Protein AF-A0A2N1WD02-F1 (afdb_monomer_lite)

Foldseek 3Di:
DDDDPDDDPDPCVVVPPPDPPPPPDDDPPLDAPPVLLVLLVVLLVLLVVLVLVPQPVPLSVQLVVLSVVLVVCSVVSVRVSSNVSSNSSSVSSNVSSVRSNVVVVVVVVVVVVVVVVVVVVVVVPDDD

Structure (mmCIF, N/CA/C/O backbone):
data_AF-A0A2N1WD02-F1
#
_entry.id   AF-A0A2N1WD02-F1
#
loop_
_atom_site.group_PDB
_atom_site.id
_atom_site.type_symbol
_atom_site.label_atom_id
_atom_site.label_alt_id
_atom_site.label_comp_id
_atom_site.label_asym_id
_atom_site.label_entity_id
_atom_site.label_seq_id
_atom_site.pdbx_PDB_ins_code
_atom_site.Cartn_x
_atom_site.Cartn_y
_atom_site.Cartn_z
_atom_site.occupancy
_atom_site.B_iso_or_equiv
_atom_site.auth_seq_id
_atom_site.auth_comp_id
_atom_site.auth_asym_id
_atom_site.auth_atom_id
_atom_site.pdbx_PDB_model_num
ATOM 1 N N . MET A 1 1 ? 33.214 66.324 -25.414 1.00 37.56 1 MET A N 1
ATOM 2 C CA . MET A 1 1 ? 32.344 67.399 -24.901 1.00 37.56 1 MET A CA 1
ATOM 3 C C . MET A 1 1 ? 30.909 66.995 -25.155 1.00 37.56 1 MET A C 1
ATOM 5 O O . MET A 1 1 ? 30.537 66.744 -26.290 1.00 37.56 1 MET A O 1
ATOM 9 N N . SER A 1 2 ? 30.220 66.793 -24.037 1.00 44.00 2 SER A N 1
ATOM 10 C CA . SER A 1 2 ? 28.783 66.632 -23.809 1.00 44.00 2 SER A CA 1
ATOM 11 C C . SER A 1 2 ? 27.863 67.189 -24.889 1.00 44.00 2 SER A C 1
ATOM 13 O O . SER A 1 2 ? 28.114 68.283 -25.364 1.00 44.00 2 SER A O 1
ATOM 15 N N . LEU A 1 3 ? 26.776 66.459 -25.165 1.00 39.81 3 LEU A N 1
ATOM 16 C CA . LEU A 1 3 ? 25.416 66.895 -25.537 1.00 39.81 3 LEU A CA 1
ATOM 17 C C . LEU A 1 3 ? 24.638 65.587 -25.813 1.00 39.81 3 LEU A C 1
ATOM 19 O O . LEU A 1 3 ? 25.136 64.731 -26.526 1.00 39.81 3 LEU A O 1
ATOM 23 N N . SER A 1 4 ? 23.432 65.289 -25.351 1.00 41.19 4 SER A N 1
ATOM 24 C CA . SER A 1 4 ? 22.488 65.897 -24.425 1.00 41.19 4 SER A CA 1
ATOM 25 C C . SER A 1 4 ? 21.376 64.842 -24.313 1.00 41.19 4 SER A C 1
ATOM 27 O O . SER A 1 4 ? 20.708 64.545 -25.304 1.00 41.19 4 SER A O 1
ATOM 29 N N . VAL A 1 5 ? 21.223 64.190 -23.158 1.00 51.19 5 VAL A N 1
ATOM 30 C CA . VAL A 1 5 ? 20.163 63.195 -22.923 1.00 51.19 5 VAL A CA 1
ATOM 31 C C . VAL A 1 5 ? 18.908 63.943 -22.487 1.00 51.19 5 VAL A C 1
ATOM 33 O O . VAL A 1 5 ? 18.726 64.188 -21.303 1.00 51.19 5 VAL A O 1
ATOM 36 N N . SER A 1 6 ? 18.058 64.352 -23.432 1.00 55.72 6 SER A N 1
ATOM 37 C CA . SER A 1 6 ? 16.670 64.744 -23.143 1.00 55.72 6 SER A CA 1
ATOM 38 C C . SER A 1 6 ? 15.881 64.968 -24.435 1.00 55.72 6 SER A C 1
ATOM 40 O O . SER A 1 6 ? 15.986 66.049 -25.013 1.00 55.72 6 SER A O 1
ATOM 42 N N . LYS A 1 7 ? 15.110 63.955 -24.886 1.00 56.34 7 LYS A N 1
ATOM 43 C CA . LYS A 1 7 ? 13.810 64.137 -25.589 1.00 56.34 7 LYS A CA 1
ATOM 44 C C . LYS A 1 7 ? 13.079 62.893 -26.123 1.00 56.34 7 LYS A C 1
ATOM 46 O O . LYS A 1 7 ? 12.055 63.077 -26.768 1.00 56.34 7 LYS A O 1
ATOM 51 N N . TYR A 1 8 ? 13.466 61.654 -25.823 1.00 53.53 8 TYR A N 1
ATOM 52 C CA . TYR A 1 8 ? 12.707 60.484 -26.313 1.00 53.53 8 TYR A CA 1
ATOM 53 C C . TYR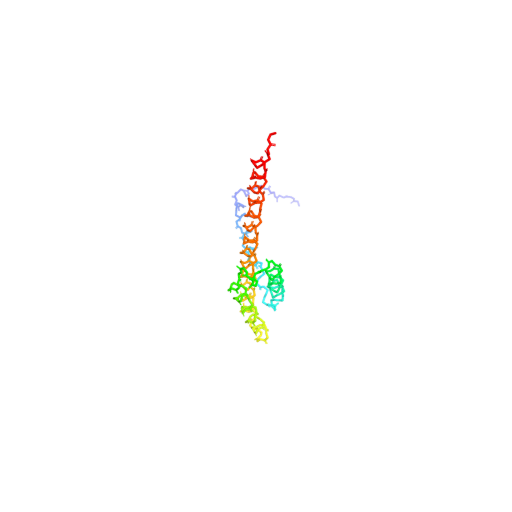 A 1 8 ? 11.771 59.894 -25.244 1.00 53.53 8 TYR A C 1
ATOM 55 O O . TYR A 1 8 ? 11.902 58.758 -24.802 1.00 53.53 8 TYR A O 1
ATOM 63 N N . ARG A 1 9 ? 10.787 60.720 -24.852 1.00 51.16 9 ARG A N 1
ATOM 64 C CA . ARG A 1 9 ? 9.430 60.271 -24.473 1.00 51.16 9 ARG A CA 1
ATOM 65 C C . ARG A 1 9 ? 8.906 59.376 -25.614 1.00 51.16 9 ARG A C 1
ATOM 67 O O . ARG A 1 9 ? 9.228 59.684 -26.758 1.00 51.16 9 ARG A O 1
ATOM 74 N N . PRO A 1 10 ? 7.983 58.424 -25.436 1.00 46.00 10 PRO A N 1
ATOM 75 C CA . PRO A 1 10 ? 7.560 57.616 -24.298 1.00 46.00 10 PRO A CA 1
ATOM 76 C C . PRO A 1 10 ? 7.396 56.154 -24.796 1.00 46.00 10 PRO A C 1
ATOM 78 O O . PRO A 1 10 ? 6.303 55.599 -24.783 1.00 46.00 10 PRO A O 1
ATOM 81 N N . LEU A 1 11 ? 8.456 55.575 -25.373 1.00 51.16 11 LEU A N 1
ATOM 82 C CA . LEU A 1 11 ? 8.388 54.350 -26.188 1.00 51.16 11 LEU A CA 1
ATOM 83 C C . LEU A 1 11 ? 9.263 53.228 -25.612 1.00 51.16 11 LEU A C 1
ATOM 85 O O . LEU A 1 11 ? 9.991 52.553 -26.323 1.00 51.16 11 LEU A O 1
ATOM 89 N N . THR A 1 12 ? 9.235 53.044 -24.298 1.00 46.00 12 THR A N 1
ATOM 90 C CA . THR A 1 12 ? 9.876 51.890 -23.642 1.00 46.00 12 THR A CA 1
ATOM 91 C C . THR A 1 12 ? 8.973 51.271 -22.577 1.00 46.00 12 THR A C 1
ATOM 93 O O . THR A 1 12 ? 9.422 50.500 -21.740 1.00 46.00 12 THR A O 1
ATOM 96 N N . VAL A 1 13 ? 7.659 51.515 -22.663 1.00 49.91 13 VAL A N 1
ATOM 97 C CA . VAL A 1 13 ? 6.641 50.645 -22.036 1.00 49.91 13 VAL A CA 1
ATOM 98 C C . VAL A 1 13 ? 6.637 49.251 -22.696 1.00 49.91 13 VAL A C 1
ATOM 100 O O . VAL A 1 13 ? 6.131 48.290 -22.135 1.00 49.91 13 VAL A O 1
ATOM 103 N N . ALA A 1 14 ? 7.309 49.091 -23.841 1.00 48.75 14 ALA A N 1
ATOM 104 C CA . ALA A 1 14 ? 7.568 47.798 -24.476 1.00 48.75 14 ALA A CA 1
ATOM 105 C C . ALA A 1 14 ? 8.610 46.921 -23.739 1.00 48.75 14 ALA A C 1
ATOM 107 O O . ALA A 1 14 ? 8.933 45.837 -24.215 1.00 48.75 14 ALA A O 1
ATOM 108 N N . ALA A 1 15 ? 9.148 47.366 -22.596 1.00 50.41 15 ALA A N 1
ATOM 109 C CA . ALA A 1 15 ? 10.162 46.637 -21.832 1.00 50.41 15 ALA A CA 1
ATOM 110 C C . ALA A 1 15 ? 9.599 45.644 -20.790 1.00 50.41 15 ALA A C 1
ATOM 112 O O . ALA A 1 15 ? 10.383 45.006 -20.094 1.00 50.41 15 ALA A O 1
ATOM 113 N N . SER A 1 16 ? 8.275 45.483 -20.657 1.00 49.88 16 SER A N 1
ATOM 114 C CA . SER A 1 16 ? 7.675 44.727 -19.538 1.00 49.88 16 SER A CA 1
ATOM 115 C C . SER A 1 16 ? 6.793 43.524 -19.907 1.00 49.88 16 SER A C 1
ATOM 117 O O . S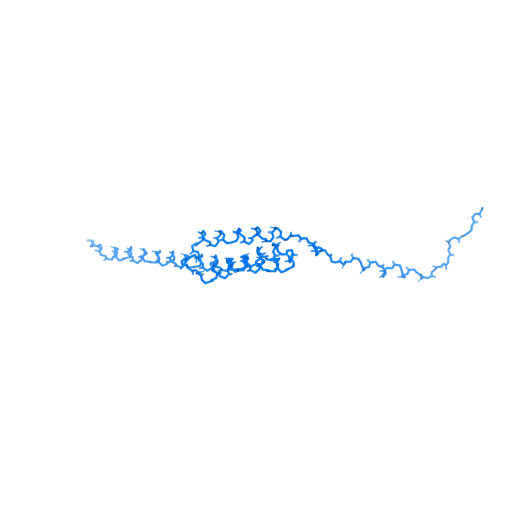ER A 1 16 ? 6.150 42.972 -19.020 1.00 49.88 16 SER A O 1
ATOM 119 N N . VAL A 1 17 ? 6.763 43.065 -21.167 1.00 54.47 17 VAL A N 1
ATOM 120 C CA . VAL A 1 17 ? 5.886 41.936 -21.581 1.00 54.47 17 VAL A CA 1
ATOM 121 C C . VAL A 1 17 ? 6.651 40.667 -21.997 1.00 54.47 17 VAL A C 1
ATOM 123 O O . VAL A 1 17 ? 6.061 39.597 -22.098 1.00 54.47 17 VAL A O 1
ATOM 126 N N . LEU A 1 18 ? 7.977 40.713 -22.156 1.00 52.22 18 LEU A N 1
ATOM 127 C CA . LEU A 1 18 ? 8.746 39.594 -22.727 1.00 52.22 18 LEU A CA 1
ATOM 128 C C . LEU A 1 18 ? 9.512 38.728 -21.703 1.00 52.22 18 LEU A C 1
ATOM 130 O O . LEU A 1 18 ? 10.563 38.185 -22.029 1.00 52.22 18 LEU A O 1
ATOM 134 N N . ALA A 1 19 ? 9.014 38.596 -20.469 1.00 55.66 19 ALA A N 1
ATOM 135 C CA . ALA A 1 19 ? 9.709 37.872 -19.391 1.00 55.66 19 ALA A CA 1
ATOM 136 C C . ALA A 1 19 ? 8.862 36.798 -18.669 1.00 55.66 19 ALA A C 1
ATOM 138 O O . ALA A 1 19 ? 9.161 36.457 -17.529 1.00 55.66 19 ALA A O 1
ATOM 139 N N . VAL A 1 20 ? 7.815 36.244 -19.302 1.00 60.56 20 VAL A N 1
ATOM 140 C CA . VAL A 1 20 ? 6.910 35.252 -18.661 1.00 60.56 20 VAL A CA 1
ATOM 141 C C . VAL A 1 20 ? 6.771 33.946 -19.466 1.00 60.56 20 VAL A C 1
ATOM 143 O O . VAL A 1 20 ? 5.697 33.364 -19.529 1.00 60.56 20 VAL A O 1
ATOM 146 N N . LEU A 1 21 ? 7.839 33.448 -20.104 1.00 56.69 21 LEU A N 1
ATOM 147 C CA . LEU A 1 21 ? 7.776 32.184 -20.873 1.00 56.69 21 LEU A CA 1
ATOM 148 C C . LEU A 1 21 ? 8.768 31.085 -20.451 1.00 56.69 21 LEU A C 1
ATOM 150 O O . LEU A 1 21 ? 8.922 30.104 -21.168 1.00 56.69 21 LEU A O 1
ATOM 154 N N . PHE A 1 22 ? 9.373 31.170 -19.263 1.00 57.91 22 PHE A N 1
ATOM 155 C CA . PHE A 1 22 ? 10.221 30.094 -18.719 1.00 57.91 22 PHE A CA 1
ATOM 156 C C . PHE A 1 22 ? 9.623 29.432 -17.468 1.00 57.91 22 PHE A C 1
ATOM 158 O O . PHE A 1 22 ? 10.267 29.327 -16.430 1.00 57.91 22 PHE A O 1
ATOM 165 N N . VAL A 1 23 ? 8.384 28.946 -17.572 1.00 61.16 23 VAL A N 1
ATOM 166 C CA . VAL A 1 23 ? 7.865 27.909 -16.661 1.00 61.16 23 VAL A CA 1
ATOM 167 C C . VAL A 1 23 ? 7.445 26.713 -17.509 1.00 61.16 23 VAL A C 1
ATOM 169 O O . VAL A 1 23 ? 6.265 26.455 -17.723 1.00 61.16 23 VAL A O 1
ATOM 172 N N . THR A 1 24 ? 8.422 25.993 -18.054 1.00 59.06 24 THR A N 1
ATOM 173 C CA . THR A 1 24 ? 8.192 24.699 -18.701 1.00 59.06 24 THR A CA 1
ATOM 174 C C . THR A 1 24 ? 8.748 23.583 -17.819 1.00 59.06 24 THR A C 1
ATOM 176 O O . THR A 1 24 ? 9.947 23.344 -17.755 1.00 59.06 24 THR A O 1
ATOM 179 N N . GLY A 1 25 ? 7.827 22.914 -17.118 1.00 53.75 25 GLY A N 1
ATOM 180 C CA . GLY A 1 25 ? 7.908 21.501 -16.738 1.00 53.75 25 GLY A CA 1
ATOM 181 C C . GLY A 1 25 ? 9.041 21.081 -15.802 1.00 53.75 25 GLY A C 1
ATOM 182 O O . GLY A 1 25 ? 10.033 20.500 -16.236 1.00 53.75 25 GLY A O 1
ATOM 183 N N . CYS A 1 26 ? 8.851 21.242 -14.492 1.00 50.47 26 CYS A N 1
ATOM 184 C CA . CYS A 1 26 ? 9.665 20.515 -13.523 1.00 50.47 26 CYS A CA 1
ATOM 185 C C . CYS A 1 26 ? 9.357 19.004 -13.588 1.00 50.47 26 CYS A C 1
ATOM 187 O O . CYS A 1 26 ? 8.281 18.568 -13.195 1.00 50.47 26 CYS A O 1
ATOM 189 N N . ALA A 1 27 ? 10.363 18.230 -14.004 1.00 55.97 27 ALA A N 1
ATOM 190 C CA . ALA A 1 27 ? 10.614 16.843 -13.603 1.00 55.97 27 ALA A CA 1
ATOM 191 C C . ALA A 1 27 ? 9.694 15.721 -14.136 1.00 55.97 27 ALA A C 1
ATOM 193 O O . ALA A 1 27 ? 9.204 14.898 -13.367 1.00 55.97 27 ALA A O 1
ATOM 194 N N . SER A 1 28 ? 9.622 15.540 -15.455 1.00 55.50 28 SER A N 1
ATOM 195 C CA . SER A 1 28 ? 9.473 14.182 -16.010 1.00 55.50 28 SER A CA 1
ATOM 196 C C . SER A 1 28 ? 10.866 13.554 -16.096 1.00 55.50 28 SER A C 1
ATOM 198 O O . SER A 1 28 ? 11.520 13.592 -17.138 1.00 55.50 28 SER A O 1
ATOM 200 N N . LYS A 1 29 ? 11.397 13.081 -14.962 1.00 60.38 29 LYS A N 1
ATOM 201 C CA . LYS A 1 29 ? 12.677 12.359 -14.937 1.00 60.38 29 LYS A CA 1
ATOM 202 C C . LYS A 1 29 ? 12.449 11.006 -15.618 1.00 60.38 29 LYS A C 1
ATOM 204 O O . LYS A 1 29 ? 11.932 10.090 -14.993 1.00 60.38 29 LYS A O 1
ATOM 209 N N . MET A 1 30 ? 12.811 10.923 -16.896 1.00 66.12 30 MET A N 1
ATOM 210 C CA . MET A 1 30 ? 12.826 9.695 -17.694 1.00 66.12 30 MET A CA 1
ATOM 211 C C . MET A 1 30 ? 13.940 8.785 -17.151 1.00 66.12 30 MET A C 1
ATOM 21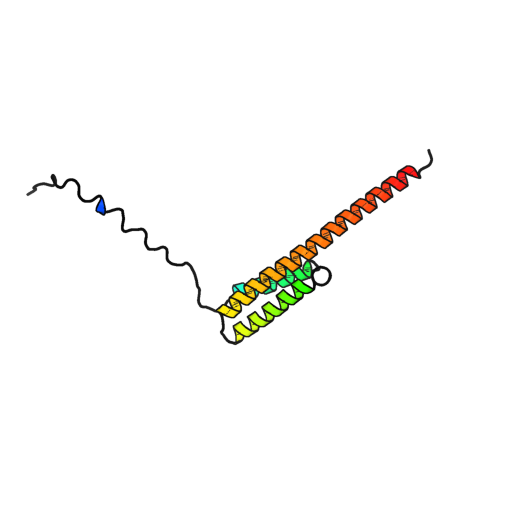3 O O . MET A 1 30 ? 15.077 8.815 -17.614 1.00 66.12 30 MET A O 1
ATOM 217 N N . GLY A 1 31 ? 13.668 8.083 -16.060 1.00 84.88 31 GLY A N 1
ATOM 218 C CA . GLY A 1 31 ? 14.625 7.221 -15.383 1.00 84.88 31 GLY A CA 1
ATOM 219 C C . GLY A 1 31 ? 13.901 6.195 -14.517 1.00 84.88 31 GLY A C 1
ATOM 220 O O . GLY A 1 31 ? 12.693 6.317 -14.313 1.00 84.88 31 GLY A O 1
ATOM 221 N N . PRO A 1 32 ? 14.612 5.180 -14.008 1.00 92.88 32 PRO A N 1
ATOM 222 C CA . PRO A 1 32 ? 13.969 4.086 -13.294 1.00 92.88 32 PRO A CA 1
ATOM 223 C C . PRO A 1 32 ? 13.200 4.580 -12.042 1.00 92.88 32 PRO A C 1
ATOM 225 O O . PRO A 1 32 ? 13.808 5.256 -11.203 1.00 92.88 32 PRO A O 1
ATOM 228 N N . PRO A 1 33 ? 11.901 4.247 -11.869 1.00 94.94 33 PRO A N 1
ATOM 229 C CA . PRO A 1 33 ? 11.031 4.779 -10.808 1.00 94.94 33 PRO A CA 1
ATOM 230 C C . PRO A 1 33 ? 11.227 4.059 -9.460 1.00 94.94 33 PRO A C 1
ATOM 232 O O . PRO A 1 33 ? 10.321 3.450 -8.886 1.00 94.94 33 PRO A O 1
ATOM 235 N N . VAL A 1 34 ? 12.461 4.076 -8.950 1.00 96.62 34 VAL A N 1
ATOM 236 C CA . VAL A 1 34 ? 12.842 3.368 -7.712 1.00 96.62 34 VAL A CA 1
ATOM 237 C C . VAL A 1 34 ? 12.130 3.950 -6.485 1.00 96.62 34 VAL A C 1
ATOM 239 O O . VAL A 1 34 ? 11.762 3.210 -5.570 1.00 96.62 34 VAL A O 1
ATOM 242 N N . ALA A 1 35 ? 11.920 5.269 -6.456 1.00 97.00 35 ALA A N 1
ATOM 243 C CA . ALA A 1 35 ? 11.255 5.939 -5.343 1.00 97.00 35 ALA A CA 1
ATOM 244 C C . ALA A 1 35 ? 9.780 5.522 -5.241 1.00 97.00 35 ALA A C 1
ATOM 246 O O . ALA A 1 35 ? 9.285 5.245 -4.148 1.00 97.00 35 ALA A O 1
ATOM 247 N N . GLU A 1 36 ? 9.097 5.420 -6.377 1.00 98.19 36 GLU A N 1
ATOM 248 C CA . GLU A 1 36 ? 7.699 5.025 -6.477 1.00 98.19 36 GLU A CA 1
ATOM 249 C C . GLU A 1 36 ? 7.511 3.552 -6.094 1.00 98.19 36 GLU A C 1
ATOM 251 O O . GLU A 1 36 ? 6.631 3.244 -5.288 1.00 98.19 36 GLU A O 1
ATOM 256 N N . LEU A 1 37 ? 8.387 2.652 -6.562 1.00 98.38 37 LEU A N 1
ATOM 257 C CA . LEU A 1 37 ? 8.385 1.241 -6.145 1.00 98.38 37 LEU A CA 1
ATOM 258 C C . LEU A 1 37 ? 8.588 1.088 -4.629 1.00 98.38 37 LEU A C 1
ATOM 260 O O . LEU A 1 37 ? 7.837 0.369 -3.967 1.00 98.38 37 LEU A O 1
ATOM 264 N N . SER A 1 38 ? 9.558 1.806 -4.058 1.00 98.31 38 SER A N 1
ATOM 265 C CA . SER A 1 38 ? 9.816 1.806 -2.611 1.00 98.31 38 SER A CA 1
ATOM 266 C C . SER A 1 38 ? 8.630 2.363 -1.808 1.00 98.31 38 SER A C 1
ATOM 268 O O . SER A 1 38 ? 8.247 1.819 -0.765 1.00 98.31 38 SER A O 1
ATOM 270 N N . SER A 1 39 ? 7.982 3.416 -2.317 1.00 98.38 39 SER A N 1
ATOM 271 C CA . SER A 1 39 ? 6.780 3.993 -1.709 1.00 98.38 39 SER A CA 1
ATOM 272 C C . SER A 1 39 ? 5.603 3.012 -1.718 1.00 98.38 39 SER A C 1
ATOM 274 O O . SER A 1 39 ? 4.901 2.874 -0.709 1.00 98.38 39 SER A O 1
ATOM 276 N N . ALA A 1 40 ? 5.407 2.287 -2.822 1.00 98.69 40 ALA A N 1
ATOM 277 C CA . ALA A 1 40 ? 4.376 1.262 -2.951 1.00 98.69 40 ALA A CA 1
ATOM 278 C C . ALA A 1 40 ? 4.607 0.086 -1.990 1.00 98.69 40 ALA A C 1
ATOM 280 O O . ALA A 1 40 ? 3.687 -0.303 -1.268 1.00 98.69 40 ALA A O 1
ATOM 281 N N . GLN A 1 41 ? 5.842 -0.422 -1.899 1.00 98.62 41 GLN A N 1
ATOM 282 C CA . GLN A 1 41 ? 6.226 -1.475 -0.947 1.00 98.62 41 GLN A CA 1
ATOM 283 C C . GLN A 1 41 ? 5.984 -1.046 0.506 1.00 98.62 41 GLN A C 1
ATOM 285 O O . GLN A 1 41 ? 5.393 -1.785 1.298 1.00 98.62 41 GLN A O 1
ATOM 290 N N . SER A 1 42 ? 6.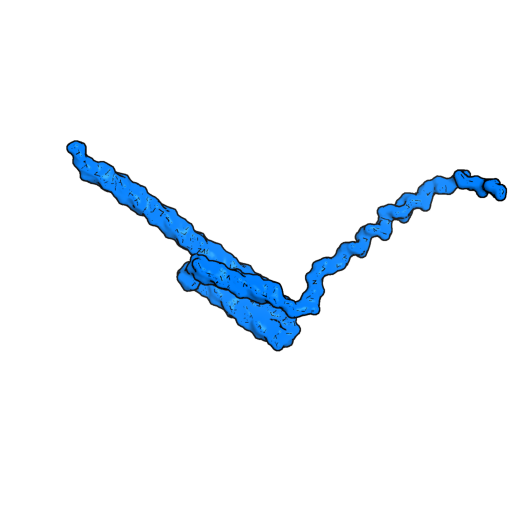376 0.182 0.845 1.00 98.75 42 SER A N 1
ATOM 291 C CA . SER A 1 42 ? 6.153 0.752 2.177 1.00 98.75 42 SER A CA 1
ATOM 292 C C . SER A 1 42 ? 4.661 0.926 2.487 1.00 98.75 42 SER A C 1
ATOM 294 O O . SER A 1 42 ? 4.227 0.683 3.612 1.00 98.75 42 SER A O 1
ATOM 296 N N . SER A 1 43 ? 3.847 1.321 1.502 1.00 98.69 43 SER A N 1
ATOM 297 C CA . SER A 1 43 ? 2.387 1.445 1.653 1.00 98.69 43 SER A CA 1
ATOM 298 C C . SER A 1 43 ? 1.722 0.078 1.860 1.00 98.69 43 SER A C 1
ATOM 300 O O . SER A 1 43 ? 0.857 -0.056 2.722 1.00 98.69 43 SER A O 1
ATOM 302 N N . LEU A 1 44 ? 2.166 -0.961 1.143 1.00 98.75 44 LEU A N 1
ATOM 303 C CA . LEU A 1 44 ? 1.716 -2.342 1.362 1.00 98.75 44 LEU A CA 1
ATOM 304 C C . LEU A 1 44 ? 2.037 -2.833 2.777 1.00 98.75 44 LEU A C 1
ATOM 306 O O . LEU A 1 44 ? 1.161 -3.374 3.448 1.00 98.75 44 LEU A O 1
ATOM 310 N N . SER A 1 45 ? 3.260 -2.604 3.258 1.00 98.69 45 SER A N 1
ATOM 311 C CA . SER A 1 45 ? 3.661 -2.977 4.622 1.00 98.69 45 SER A CA 1
ATOM 312 C C . SER A 1 45 ? 2.800 -2.294 5.695 1.00 98.69 45 SER A C 1
ATOM 314 O O . SER A 1 45 ? 2.364 -2.935 6.657 1.00 98.69 45 SER A O 1
ATOM 316 N N . GLN A 1 46 ? 2.478 -1.009 5.506 1.00 98.75 46 GLN A N 1
ATOM 317 C CA . GLN A 1 46 ? 1.578 -0.270 6.398 1.00 98.75 46 GLN A CA 1
ATOM 318 C C . GLN A 1 46 ? 0.157 -0.843 6.383 1.00 98.75 46 GLN A C 1
ATOM 320 O O . GLN A 1 46 ? -0.422 -1.064 7.447 1.00 98.75 46 GLN A O 1
ATOM 325 N N . ALA A 1 47 ? -0.379 -1.161 5.203 1.00 98.75 47 ALA A N 1
ATOM 326 C CA . ALA A 1 47 ? -1.688 -1.794 5.072 1.00 98.75 47 ALA A CA 1
ATOM 327 C C . ALA A 1 47 ? -1.746 -3.155 5.780 1.00 98.75 47 ALA A C 1
ATOM 329 O O . ALA A 1 47 ? -2.684 -3.439 6.529 1.00 98.75 47 ALA A O 1
ATOM 330 N N . GLU A 1 48 ? -0.724 -3.991 5.595 1.00 98.38 48 GLU A N 1
ATOM 331 C CA . GLU A 1 48 ? -0.620 -5.285 6.270 1.00 98.38 48 GLU A CA 1
ATOM 332 C C . GLU A 1 48 ? -0.545 -5.131 7.791 1.00 98.38 48 GLU A C 1
ATOM 334 O O . GLU A 1 48 ? -1.295 -5.798 8.505 1.00 98.38 48 GLU A O 1
ATOM 339 N N . SER A 1 49 ? 0.279 -4.199 8.276 1.00 98.31 49 SER A N 1
ATOM 340 C CA . SER A 1 49 ? 0.417 -3.881 9.704 1.00 98.31 49 SER A CA 1
ATOM 341 C C . SER A 1 49 ? -0.880 -3.336 10.313 1.00 98.31 49 SER A C 1
ATOM 343 O O . SER A 1 49 ? -1.169 -3.574 11.484 1.00 98.31 49 SER A O 1
ATOM 345 N N . ALA A 1 50 ? -1.699 -2.642 9.519 1.00 98.06 50 ALA A N 1
ATOM 346 C CA . ALA A 1 50 ? -3.025 -2.179 9.919 1.00 98.06 50 ALA A CA 1
ATOM 347 C C . ALA A 1 50 ? -4.092 -3.292 9.939 1.00 98.06 50 ALA A C 1
ATOM 349 O O . ALA A 1 50 ? -5.223 -3.040 10.354 1.00 98.06 50 ALA A O 1
ATOM 350 N N . GLY A 1 51 ? -3.759 -4.517 9.516 1.00 98.06 51 GLY A N 1
ATOM 351 C CA . GLY A 1 51 ? -4.684 -5.651 9.490 1.00 98.06 51 GLY A CA 1
ATOM 352 C C . GLY A 1 51 ? -5.506 -5.765 8.203 1.00 98.06 51 GLY A C 1
ATOM 353 O O . GLY A 1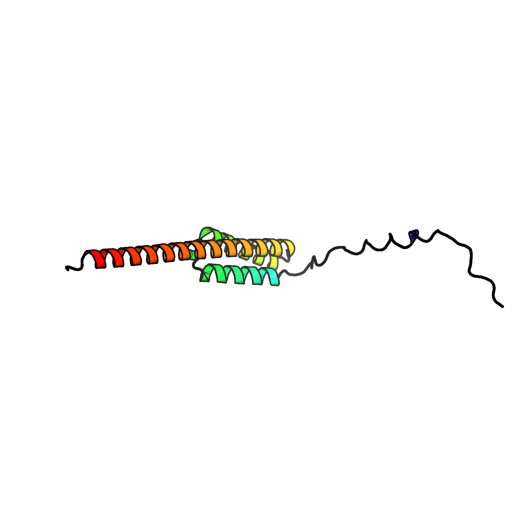 51 ? -6.541 -6.437 8.190 1.00 98.06 51 GLY A O 1
ATOM 354 N N . ALA A 1 52 ? -5.063 -5.148 7.101 1.00 98.50 52 ALA A N 1
ATOM 355 C CA . ALA A 1 52 ? -5.783 -5.188 5.826 1.00 98.50 52 ALA A CA 1
ATOM 356 C C . ALA A 1 52 ? -5.996 -6.607 5.281 1.00 98.50 52 ALA A C 1
ATOM 358 O O . ALA A 1 52 ? -6.992 -6.851 4.611 1.00 98.50 52 ALA A O 1
ATOM 359 N N . ARG A 1 53 ? -5.143 -7.579 5.637 1.00 98.12 53 ARG A N 1
ATOM 360 C CA . ARG A 1 53 ? -5.341 -8.996 5.272 1.00 98.12 53 ARG A CA 1
ATOM 361 C C . ARG A 1 53 ? -6.703 -9.539 5.713 1.00 98.12 53 ARG A C 1
ATOM 363 O O . ARG A 1 53 ? -7.281 -10.362 5.017 1.00 98.12 53 ARG A O 1
ATOM 370 N N . THR A 1 54 ? -7.206 -9.061 6.847 1.00 97.81 54 THR A N 1
ATOM 371 C CA . THR A 1 54 ? -8.484 -9.495 7.423 1.00 97.81 54 THR A CA 1
ATOM 372 C C . THR A 1 54 ? -9.619 -8.540 7.066 1.00 97.81 54 THR A C 1
ATOM 374 O O . THR A 1 54 ? -10.755 -8.968 6.891 1.00 97.81 54 THR A O 1
ATOM 377 N N . HIS A 1 55 ? -9.334 -7.238 6.987 1.00 97.75 55 HIS A N 1
ATOM 378 C CA . HIS A 1 55 ? -10.366 -6.195 6.922 1.00 97.75 55 HIS A CA 1
ATOM 379 C C . HIS A 1 55 ? -10.527 -5.531 5.550 1.00 97.75 55 HIS A C 1
ATOM 381 O O . HIS A 1 55 ? -11.539 -4.877 5.315 1.00 97.75 55 HIS A O 1
ATOM 387 N N . ALA A 1 56 ? -9.557 -5.694 4.652 1.00 98.25 56 ALA A N 1
ATOM 388 C CA . ALA A 1 56 ? -9.572 -5.165 3.288 1.00 98.25 56 ALA A CA 1
ATOM 389 C C . ALA A 1 56 ? -8.776 -6.077 2.321 1.00 98.25 56 ALA A C 1
ATOM 391 O O . ALA A 1 56 ? -7.816 -5.627 1.684 1.00 98.25 56 ALA A O 1
ATOM 392 N N . PRO A 1 57 ? -9.107 -7.386 2.241 1.00 98.06 57 PRO A N 1
ATOM 393 C CA . PRO A 1 57 ? -8.295 -8.353 1.502 1.00 98.06 57 PRO A CA 1
ATOM 394 C C . PRO A 1 57 ? -8.273 -8.087 -0.006 1.00 98.06 57 PRO A C 1
ATOM 396 O O . PRO A 1 57 ? -7.254 -8.330 -0.649 1.00 98.06 57 PRO A O 1
ATOM 399 N N . LEU A 1 58 ? -9.371 -7.575 -0.572 1.00 98.00 58 LEU A N 1
ATOM 400 C CA . LEU A 1 58 ? -9.485 -7.309 -2.005 1.00 98.00 58 LEU A CA 1
ATOM 401 C C . LEU A 1 58 ? -8.591 -6.139 -2.434 1.00 98.00 58 LEU A C 1
ATOM 403 O O . LEU A 1 58 ? -7.850 -6.244 -3.412 1.00 98.00 58 LEU A O 1
ATOM 407 N N . GLU A 1 59 ? -8.622 -5.037 -1.687 1.00 98.06 59 GLU A N 1
ATOM 408 C CA . GLU A 1 59 ? -7.788 -3.863 -1.949 1.00 98.06 59 GLU A CA 1
ATOM 409 C C . GLU A 1 59 ? -6.305 -4.200 -1.770 1.00 98.06 59 GLU A C 1
ATOM 411 O O . GLU A 1 59 ? -5.478 -3.838 -2.606 1.00 98.06 59 GLU A O 1
ATOM 416 N N . LEU A 1 60 ? -5.974 -4.966 -0.724 1.00 98.75 60 LEU A N 1
ATOM 417 C CA . LEU A 1 60 ? -4.607 -5.419 -0.481 1.00 98.75 60 LEU A CA 1
ATOM 418 C C . LEU A 1 60 ? -4.095 -6.337 -1.604 1.00 98.75 60 LEU A C 1
ATOM 420 O O . LEU A 1 60 ? -2.944 -6.207 -2.027 1.00 98.75 60 LEU A O 1
ATOM 424 N N . LEU A 1 61 ? -4.936 -7.252 -2.099 1.00 98.69 61 LEU A N 1
ATOM 425 C CA . LEU A 1 61 ? -4.598 -8.117 -3.229 1.00 98.69 61 LEU A CA 1
ATOM 426 C C . LEU A 1 61 ? -4.345 -7.293 -4.495 1.00 98.69 61 LEU A C 1
ATOM 428 O O . LEU A 1 61 ? -3.325 -7.484 -5.151 1.00 98.69 61 LEU A O 1
ATOM 432 N N . THR A 1 62 ? -5.228 -6.336 -4.783 1.00 98.75 62 THR A N 1
ATOM 433 C CA . THR A 1 62 ? -5.111 -5.444 -5.947 1.00 98.75 62 THR A CA 1
ATOM 434 C C . THR A 1 62 ? -3.807 -4.642 -5.904 1.00 98.75 62 THR A C 1
ATOM 436 O O . THR A 1 62 ? -3.084 -4.574 -6.899 1.00 98.75 62 THR A O 1
ATOM 439 N N . ALA A 1 63 ? -3.458 -4.091 -4.738 1.00 98.75 63 ALA A N 1
ATOM 440 C CA . ALA A 1 63 ? -2.204 -3.372 -4.535 1.00 98.75 63 ALA A CA 1
ATOM 441 C C . ALA A 1 63 ? -0.974 -4.262 -4.782 1.00 98.75 63 ALA A C 1
ATOM 443 O O . ALA A 1 63 ? -0.025 -3.857 -5.455 1.00 98.75 63 ALA A O 1
ATOM 444 N N . ARG A 1 64 ? -0.996 -5.498 -4.269 1.00 98.75 64 ARG A N 1
ATOM 445 C CA . ARG A 1 64 ? 0.090 -6.474 -4.437 1.00 98.75 64 ARG A CA 1
ATOM 446 C C . ARG A 1 64 ? 0.263 -6.890 -5.896 1.00 98.75 64 ARG A C 1
ATOM 448 O O . ARG A 1 64 ? 1.391 -6.996 -6.372 1.00 98.75 64 ARG A O 1
ATOM 455 N N . GLU A 1 65 ? -0.839 -7.107 -6.604 1.00 98.81 65 GLU A N 1
ATOM 456 C CA . GLU A 1 65 ? -0.816 -7.473 -8.016 1.00 98.81 65 GLU A CA 1
ATOM 457 C C . GLU A 1 65 ? -0.237 -6.343 -8.875 1.00 98.81 65 GLU A C 1
ATOM 459 O O . GLU A 1 65 ? 0.671 -6.578 -9.672 1.00 98.81 65 GLU A O 1
ATOM 464 N N . LYS A 1 66 ? -0.673 -5.098 -8.652 1.00 98.81 66 LYS A N 1
ATOM 465 C CA . LYS A 1 66 ? -0.118 -3.926 -9.345 1.00 98.81 66 LYS A CA 1
ATOM 466 C C . LYS A 1 66 ? 1.356 -3.702 -9.035 1.00 98.81 66 LYS A C 1
ATOM 468 O O . LYS A 1 66 ? 2.108 -3.402 -9.956 1.00 98.81 66 LYS A O 1
ATOM 473 N N . LEU A 1 67 ? 1.798 -3.903 -7.790 1.00 98.81 67 LEU A N 1
ATOM 474 C CA . LEU A 1 67 ? 3.224 -3.829 -7.465 1.00 98.81 67 LEU A CA 1
ATOM 475 C C . LEU A 1 67 ? 4.021 -4.903 -8.220 1.00 98.81 67 LEU A C 1
ATOM 477 O O . LEU A 1 67 ? 5.064 -4.599 -8.788 1.00 98.81 67 LEU A O 1
ATOM 481 N N . SER A 1 68 ? 3.513 -6.135 -8.293 1.00 98.81 68 SER A N 1
ATOM 482 C CA . SER A 1 68 ? 4.165 -7.202 -9.060 1.00 98.81 68 SER A CA 1
ATOM 483 C C . SER A 1 68 ? 4.269 -6.859 -10.551 1.00 98.81 68 SER A C 1
ATOM 485 O O . SER A 1 68 ? 5.317 -7.066 -11.170 1.00 98.81 68 SER A O 1
ATOM 487 N N . GLN A 1 69 ? 3.215 -6.271 -11.125 1.00 98.81 69 GLN A N 1
ATOM 488 C CA . GLN A 1 69 ? 3.241 -5.769 -12.500 1.00 98.81 69 GLN A CA 1
ATOM 489 C C . GLN A 1 69 ? 4.226 -4.598 -12.662 1.00 98.81 69 GLN A C 1
ATOM 491 O O . GLN A 1 69 ? 4.924 -4.533 -13.673 1.00 98.81 69 GLN A O 1
ATOM 496 N N . ALA A 1 70 ? 4.331 -3.702 -11.674 1.00 98.69 70 ALA A N 1
ATOM 497 C CA . ALA A 1 70 ? 5.289 -2.598 -11.678 1.00 98.69 70 ALA A CA 1
ATOM 498 C C . ALA A 1 70 ? 6.736 -3.109 -11.670 1.00 98.69 70 ALA A C 1
ATOM 500 O O . ALA A 1 70 ? 7.567 -2.644 -12.444 1.00 98.69 70 ALA A O 1
ATOM 501 N N . GLU A 1 71 ? 7.033 -4.117 -10.848 1.00 98.44 71 GLU A N 1
ATOM 502 C CA . GLU A 1 71 ? 8.342 -4.772 -10.805 1.00 98.44 71 GLU A CA 1
ATOM 503 C C . GLU A 1 71 ? 8.660 -5.502 -12.117 1.00 98.44 71 GLU A C 1
ATOM 505 O O . GLU A 1 71 ? 9.813 -5.530 -12.546 1.00 98.44 71 GLU A O 1
ATOM 510 N N . ALA A 1 72 ? 7.656 -6.088 -12.775 1.00 98.69 72 ALA A N 1
ATOM 511 C CA . ALA A 1 72 ? 7.824 -6.682 -14.099 1.00 98.69 72 ALA A CA 1
ATOM 512 C C . ALA A 1 72 ? 8.150 -5.626 -15.165 1.00 98.69 72 ALA A C 1
ATOM 514 O O . ALA A 1 72 ? 9.109 -5.814 -15.910 1.00 98.69 72 ALA A O 1
ATOM 515 N N . ALA A 1 73 ? 7.422 -4.506 -15.181 1.00 98.31 73 ALA A N 1
ATOM 516 C CA . ALA A 1 73 ? 7.685 -3.381 -16.078 1.00 98.31 73 ALA A CA 1
ATOM 517 C C . ALA A 1 73 ? 9.070 -2.754 -15.827 1.00 98.31 73 ALA A C 1
ATOM 519 O O . ALA A 1 73 ? 9.793 -2.433 -16.764 1.00 98.31 73 ALA A O 1
ATOM 520 N N . MET A 1 74 ? 9.493 -2.670 -14.561 1.00 97.69 74 MET A N 1
ATOM 521 C CA . MET A 1 74 ? 10.833 -2.219 -14.179 1.00 97.69 74 MET A CA 1
ATOM 522 C C . MET A 1 74 ? 11.930 -3.119 -14.768 1.00 97.69 74 MET A C 1
ATOM 524 O O . MET A 1 74 ? 12.934 -2.616 -15.264 1.00 97.69 74 MET A O 1
ATOM 528 N N . ARG A 1 75 ? 11.739 -4.448 -14.744 1.00 97.81 75 ARG A N 1
ATOM 529 C CA . ARG A 1 75 ? 12.682 -5.414 -15.342 1.00 97.81 75 ARG A CA 1
ATOM 530 C C . ARG A 1 75 ? 12.709 -5.363 -16.868 1.00 97.81 75 ARG A C 1
ATOM 532 O O . ARG A 1 75 ? 13.729 -5.717 -17.447 1.00 97.81 75 ARG A O 1
ATOM 539 N N . SER A 1 76 ? 11.612 -4.961 -17.507 1.00 97.69 76 SER A N 1
ATOM 540 C CA . SER A 1 76 ? 11.543 -4.763 -18.958 1.00 97.69 76 SER A CA 1
ATOM 541 C C . SER A 1 76 ? 11.928 -3.347 -19.396 1.00 97.69 76 SER A C 1
ATOM 543 O O . SER A 1 76 ? 11.695 -3.006 -20.551 1.00 97.69 76 SER A O 1
ATOM 545 N N . GLU A 1 77 ? 12.454 -2.523 -18.483 1.00 96.50 77 GLU A N 1
ATOM 546 C CA . GLU A 1 77 ? 12.819 -1.117 -18.715 1.00 96.50 77 GLU A CA 1
ATOM 547 C C . GLU A 1 77 ? 11.649 -0.225 -19.185 1.00 96.50 77 GLU A C 1
ATOM 549 O O . GLU A 1 77 ? 11.846 0.887 -19.673 1.00 96.50 77 GLU A O 1
ATOM 554 N N . ASP A 1 78 ? 10.406 -0.669 -18.969 1.00 97.19 78 ASP A N 1
ATOM 555 C CA . ASP A 1 78 ? 9.198 0.121 -19.211 1.00 97.19 78 ASP A CA 1
ATOM 556 C C . ASP A 1 78 ? 8.922 1.006 -17.985 1.00 97.19 78 ASP A C 1
ATOM 558 O O . ASP A 1 78 ? 8.049 0.740 -17.152 1.00 97.19 78 ASP A O 1
ATOM 562 N N . PHE A 1 79 ? 9.753 2.039 -17.828 1.00 96.88 79 PHE A N 1
ATOM 563 C CA . PHE A 1 79 ? 9.779 2.886 -16.635 1.00 96.88 79 PHE A CA 1
ATOM 564 C C . PHE A 1 79 ? 8.504 3.706 -16.440 1.00 96.88 79 PHE A C 1
ATOM 566 O O . PHE A 1 79 ? 8.060 3.867 -15.304 1.00 96.88 79 PHE A O 1
ATOM 573 N N . GLU A 1 80 ? 7.874 4.171 -17.517 1.00 96.06 80 GLU A N 1
ATOM 574 C CA . GLU A 1 80 ? 6.609 4.908 -17.426 1.00 96.06 80 GLU A CA 1
ATOM 575 C C . GLU A 1 80 ? 5.485 4.000 -16.922 1.00 96.06 80 GLU A C 1
ATOM 577 O O . GLU A 1 80 ? 4.758 4.354 -15.988 1.00 96.06 80 GLU A O 1
ATOM 582 N N . ARG A 1 81 ? 5.381 2.778 -17.459 1.00 97.50 81 ARG A N 1
ATOM 583 C CA . ARG A 1 81 ? 4.398 1.808 -16.974 1.00 97.50 81 ARG A CA 1
ATOM 584 C C . ARG A 1 81 ? 4.691 1.376 -15.541 1.00 97.50 81 ARG A C 1
ATOM 586 O O . ARG A 1 81 ? 3.762 1.287 -14.738 1.00 97.50 81 ARG A O 1
ATOM 593 N N . ALA A 1 82 ? 5.959 1.135 -15.205 1.00 98.31 82 ALA A N 1
ATOM 594 C CA . ALA A 1 82 ? 6.375 0.788 -13.849 1.00 98.31 82 ALA A CA 1
ATOM 595 C C . ALA A 1 82 ? 5.988 1.880 -12.845 1.00 98.31 82 ALA A C 1
ATOM 597 O O . ALA A 1 82 ? 5.444 1.570 -11.785 1.00 98.31 82 ALA A O 1
ATOM 598 N N . LYS A 1 83 ? 6.197 3.152 -13.201 1.00 97.94 83 LYS A N 1
ATOM 599 C CA . LYS A 1 83 ? 5.837 4.302 -12.371 1.00 97.94 83 LYS A CA 1
ATOM 600 C C . LYS A 1 83 ? 4.336 4.349 -12.098 1.00 97.94 83 LYS A C 1
ATOM 602 O O . LYS A 1 83 ? 3.928 4.362 -10.940 1.00 97.94 83 LYS A O 1
ATOM 607 N N . VAL A 1 84 ? 3.519 4.306 -13.152 1.00 98.31 84 VAL A N 1
ATOM 608 C CA . VAL A 1 84 ? 2.054 4.371 -13.026 1.00 98.31 84 VAL A CA 1
ATOM 609 C C . VAL A 1 84 ? 1.518 3.203 -12.196 1.00 98.31 84 VAL A C 1
ATOM 611 O O . VAL A 1 84 ? 0.679 3.399 -11.317 1.00 98.31 84 VAL A O 1
ATOM 614 N N . LEU A 1 85 ? 2.011 1.985 -12.432 1.00 98.81 85 LEU A N 1
ATOM 615 C CA . LEU A 1 85 ? 1.595 0.808 -11.667 1.00 98.81 85 LEU A CA 1
ATOM 616 C C . LEU A 1 85 ? 2.008 0.899 -10.192 1.00 98.81 85 LEU A C 1
ATOM 618 O O . LEU A 1 85 ? 1.218 0.533 -9.322 1.00 98.81 85 LEU A O 1
ATOM 622 N N . ALA A 1 86 ? 3.206 1.411 -9.895 1.00 98.75 86 ALA A N 1
ATOM 623 C CA . ALA A 1 86 ? 3.670 1.613 -8.525 1.00 98.75 86 ALA A CA 1
ATOM 624 C C . ALA A 1 86 ? 2.828 2.668 -7.786 1.00 98.75 86 ALA A C 1
ATOM 626 O O . ALA A 1 86 ? 2.409 2.439 -6.651 1.00 98.75 86 ALA A O 1
ATOM 627 N N . GLU A 1 87 ? 2.510 3.791 -8.432 1.00 98.62 87 GLU A N 1
ATOM 628 C CA . GLU A 1 87 ? 1.624 4.817 -7.870 1.00 98.62 87 GLU A CA 1
ATOM 629 C C . GLU A 1 87 ? 0.224 4.256 -7.580 1.00 98.62 87 GLU A C 1
ATOM 631 O O . GLU A 1 87 ? -0.308 4.452 -6.485 1.00 98.62 87 GLU A O 1
ATOM 636 N N . GLN A 1 88 ? -0.351 3.493 -8.516 1.00 98.75 88 GLN A N 1
ATOM 637 C CA . GLN A 1 88 ? -1.642 2.829 -8.311 1.00 98.75 88 GLN A CA 1
ATOM 638 C C . GLN A 1 88 ? -1.587 1.822 -7.157 1.00 98.75 88 GLN A C 1
ATOM 640 O O . GLN A 1 88 ? -2.464 1.839 -6.295 1.00 98.75 88 GLN A O 1
ATOM 645 N N . ALA A 1 89 ? -0.541 0.992 -7.095 1.00 98.88 89 ALA A N 1
ATOM 646 C CA . ALA A 1 89 ? -0.334 0.049 -6.000 1.00 98.88 89 ALA A CA 1
ATOM 647 C C . ALA A 1 89 ? -0.253 0.760 -4.639 1.00 98.88 89 ALA A C 1
ATOM 649 O O . ALA A 1 89 ? -0.850 0.302 -3.665 1.00 98.88 89 ALA A O 1
ATOM 650 N N . ALA A 1 90 ? 0.442 1.899 -4.567 1.00 98.81 90 ALA A N 1
ATOM 651 C CA . ALA A 1 90 ? 0.537 2.696 -3.348 1.00 98.81 90 ALA A CA 1
ATOM 652 C C . ALA A 1 90 ? -0.830 3.252 -2.913 1.00 98.81 90 ALA A C 1
ATOM 654 O O . ALA A 1 90 ? -1.158 3.221 -1.726 1.00 98.81 90 ALA A O 1
ATOM 655 N N . VAL A 1 91 ? -1.641 3.740 -3.857 1.00 98.81 91 VAL A N 1
ATOM 656 C CA . VAL A 1 91 ? -2.992 4.252 -3.574 1.00 98.81 91 VAL A CA 1
ATOM 657 C C . VAL A 1 91 ? -3.922 3.134 -3.101 1.00 98.81 91 VAL A C 1
ATOM 659 O O . VAL A 1 91 ? -4.596 3.302 -2.085 1.00 98.81 91 VAL A O 1
ATOM 662 N N . ASP A 1 92 ? -3.918 1.979 -3.768 1.00 98.75 92 ASP A N 1
ATOM 663 C CA . ASP A 1 92 ? -4.734 0.827 -3.368 1.00 98.75 92 ASP A CA 1
ATOM 664 C C . ASP A 1 92 ? -4.320 0.289 -1.991 1.00 98.75 92 ASP A C 1
ATOM 666 O O . ASP A 1 92 ? -5.171 -0.047 -1.166 1.00 98.75 92 ASP A O 1
ATOM 670 N N . ALA A 1 93 ? -3.017 0.270 -1.692 1.00 98.88 93 ALA A N 1
ATOM 671 C CA . ALA A 1 93 ? -2.522 -0.119 -0.377 1.00 98.88 93 ALA A CA 1
ATOM 672 C C . ALA A 1 93 ? -2.997 0.852 0.715 1.00 98.88 93 ALA A C 1
ATOM 674 O O . ALA A 1 93 ? -3.472 0.415 1.761 1.00 98.88 93 ALA A O 1
ATOM 675 N N . ARG A 1 94 ? -2.952 2.167 0.467 1.00 98.81 94 ARG A N 1
ATOM 676 C CA . ARG A 1 94 ? -3.485 3.175 1.403 1.00 98.81 94 ARG A CA 1
ATOM 677 C C . ARG A 1 94 ? -4.995 3.049 1.588 1.00 98.81 94 ARG A C 1
ATOM 679 O O . ARG A 1 94 ? -5.490 3.249 2.695 1.00 98.81 94 ARG A O 1
ATOM 686 N N . LEU A 1 95 ? -5.732 2.687 0.537 1.00 98.75 95 LEU A N 1
ATOM 687 C CA . LEU A 1 95 ? -7.158 2.382 0.644 1.00 98.75 95 LEU A CA 1
ATOM 688 C C . LEU A 1 95 ? -7.392 1.162 1.548 1.00 98.75 95 LEU A C 1
ATOM 690 O O . LEU A 1 95 ? -8.252 1.210 2.431 1.00 98.75 95 LEU A O 1
ATOM 694 N N . ALA A 1 96 ? -6.612 0.096 1.362 1.00 98.81 96 ALA A N 1
ATOM 695 C CA . ALA A 1 96 ? -6.679 -1.103 2.192 1.00 98.81 96 ALA A CA 1
ATOM 696 C C . ALA A 1 96 ? -6.356 -0.793 3.665 1.00 98.81 96 ALA A C 1
ATOM 698 O O . ALA A 1 96 ? -7.073 -1.219 4.572 1.00 98.81 96 ALA A O 1
ATOM 699 N N . GLU A 1 97 ? -5.317 0.008 3.904 1.00 98.81 97 GLU A N 1
ATOM 700 C CA . GLU A 1 97 ? -4.935 0.489 5.229 1.00 98.81 97 GLU A CA 1
ATOM 701 C C . GLU A 1 97 ? -6.060 1.290 5.894 1.00 98.81 97 GLU A C 1
ATOM 703 O O . GLU A 1 97 ? -6.437 1.004 7.033 1.00 98.81 97 GLU A O 1
ATOM 708 N N . ALA A 1 98 ? -6.615 2.279 5.189 1.00 98.69 98 ALA A N 1
ATOM 709 C CA . ALA A 1 98 ? -7.678 3.131 5.706 1.00 98.69 98 ALA A CA 1
ATOM 710 C C . ALA A 1 98 ? -8.904 2.301 6.101 1.00 98.69 98 ALA A C 1
ATOM 712 O O . ALA A 1 98 ? -9.409 2.446 7.212 1.00 98.69 98 ALA A O 1
ATOM 713 N N . ARG A 1 99 ? -9.327 1.366 5.241 1.00 98.50 99 ARG A N 1
ATOM 714 C CA . ARG A 1 99 ? -10.434 0.447 5.538 1.00 98.50 99 ARG A CA 1
ATOM 715 C C . ARG A 1 99 ? -10.159 -0.408 6.769 1.00 98.50 99 ARG A C 1
ATOM 717 O O . ARG A 1 99 ? -11.023 -0.520 7.638 1.00 98.50 99 ARG A O 1
ATOM 724 N N . ALA A 1 100 ? -8.957 -0.968 6.880 1.00 98.50 100 ALA A N 1
ATOM 725 C CA . ALA A 1 100 ? -8.581 -1.779 8.031 1.00 98.50 100 ALA A CA 1
ATOM 726 C C . ALA A 1 100 ? -8.613 -0.976 9.340 1.00 98.50 100 ALA A C 1
ATOM 728 O O . ALA A 1 100 ? -9.190 -1.424 10.335 1.00 98.50 100 ALA A O 1
ATOM 729 N N . ARG A 1 101 ? -8.076 0.250 9.316 1.00 98.19 101 ARG A N 1
ATOM 730 C CA . ARG A 1 101 ? -8.140 1.184 10.446 1.00 98.19 101 ARG A CA 1
ATOM 731 C C . ARG A 1 101 ? -9.586 1.529 10.806 1.00 98.19 101 ARG A C 1
ATOM 733 O O . ARG A 1 101 ? -9.925 1.480 11.983 1.00 98.19 101 ARG A O 1
ATOM 740 N N . THR A 1 102 ? -10.451 1.799 9.825 1.00 98.38 102 THR A N 1
ATOM 741 C CA . THR A 1 102 ? -11.876 2.086 10.061 1.00 98.38 102 THR A CA 1
ATOM 742 C C . THR A 1 102 ? -12.581 0.933 10.769 1.00 98.38 102 THR A C 1
ATOM 744 O O . THR A 1 102 ? -13.249 1.167 11.775 1.00 98.38 102 THR A O 1
ATOM 747 N N . VAL A 1 103 ? -12.405 -0.308 10.302 1.00 97.06 103 VAL A N 1
ATOM 748 C CA . VAL A 1 103 ? -13.015 -1.487 10.941 1.00 97.06 103 VAL A CA 1
ATOM 749 C C . VAL A 1 103 ? -12.526 -1.641 12.381 1.00 97.06 103 VAL A C 1
ATOM 751 O O . VAL A 1 103 ? -13.325 -1.879 13.286 1.00 97.06 103 VAL A O 1
ATOM 754 N N . ARG A 1 104 ? -11.224 -1.456 12.626 1.00 95.75 104 ARG A N 1
ATOM 755 C CA . ARG A 1 104 ? -10.662 -1.515 13.982 1.00 95.75 104 ARG A CA 1
ATOM 756 C C . ARG A 1 104 ? -11.235 -0.424 14.889 1.00 95.75 104 ARG A C 1
ATOM 758 O O . ARG A 1 104 ? -11.582 -0.711 16.029 1.00 95.75 104 ARG A O 1
ATOM 765 N N . SER A 1 105 ? -11.354 0.805 14.393 1.00 97.50 105 SER A N 1
ATOM 766 C CA . SER A 1 105 ? -11.946 1.910 15.150 1.00 97.50 105 SER A CA 1
ATOM 767 C C . SER A 1 105 ? -13.416 1.658 15.481 1.00 97.50 105 SER A C 1
ATOM 769 O O . SER A 1 105 ? -13.826 1.919 16.605 1.00 97.50 105 SER A O 1
ATOM 771 N N . GLN A 1 106 ? -14.197 1.109 14.547 1.00 97.75 106 GLN A N 1
ATOM 772 C CA . GLN A 1 106 ? -15.593 0.740 14.802 1.00 97.75 106 GLN A CA 1
ATOM 773 C C . GLN A 1 106 ? -15.706 -0.329 15.892 1.00 97.75 106 GLN A C 1
ATOM 775 O O . GLN A 1 106 ? -16.508 -0.173 16.805 1.00 97.75 106 GLN A O 1
ATOM 780 N N . ARG A 1 107 ? -14.855 -1.362 15.855 1.00 96.50 107 ARG A N 1
ATOM 781 C CA . ARG A 1 107 ? -14.814 -2.389 16.910 1.00 96.50 107 ARG A CA 1
ATOM 782 C C . ARG A 1 107 ? -14.473 -1.806 18.275 1.00 96.50 107 ARG A C 1
ATOM 784 O O . ARG A 1 107 ? -15.163 -2.106 19.237 1.00 96.50 107 ARG A O 1
ATOM 791 N N . ALA A 1 108 ? -13.478 -0.922 18.344 1.00 96.25 108 ALA A N 1
ATOM 792 C CA . ALA A 1 108 ? -13.125 -0.252 19.593 1.00 96.25 108 ALA A CA 1
ATOM 793 C C . ALA A 1 108 ? -14.295 0.577 20.158 1.00 96.25 108 ALA A C 1
ATOM 795 O O . ALA A 1 108 ? -14.494 0.618 21.368 1.00 96.25 108 ALA A O 1
ATOM 796 N N . VAL A 1 109 ? -15.098 1.215 19.297 1.00 98.12 109 VAL A N 1
ATOM 797 C CA . VAL A 1 109 ? -16.319 1.916 19.728 1.00 98.12 109 VAL A CA 1
ATOM 798 C C . VAL A 1 109 ? -17.343 0.934 20.299 1.00 98.12 109 VAL A C 1
ATOM 800 O O . VAL A 1 109 ? -17.881 1.195 21.373 1.00 98.12 109 VAL A O 1
ATOM 803 N N . THR A 1 110 ? -17.589 -0.191 19.623 1.00 97.81 110 THR A N 1
ATOM 804 C CA . THR A 1 110 ? -18.515 -1.229 20.100 1.00 97.81 110 THR A CA 1
ATOM 805 C C . THR A 1 110 ? -18.072 -1.816 21.442 1.00 97.81 110 THR A C 1
ATOM 807 O O . THR A 1 110 ? -18.875 -1.865 22.367 1.00 97.81 110 THR A O 1
ATOM 810 N N . GLU A 1 111 ? -16.792 -2.157 21.605 1.00 97.62 111 GLU A N 1
ATOM 811 C CA . GLU A 1 111 ? -16.246 -2.696 22.863 1.00 97.62 111 GLU A CA 1
ATOM 812 C C . GLU A 1 111 ? -16.429 -1.720 24.041 1.00 97.62 111 GLU A C 1
ATOM 814 O O . GLU A 1 111 ? -16.774 -2.119 25.157 1.00 97.62 111 GLU A O 1
ATOM 819 N N . VAL A 1 112 ? -16.246 -0.416 23.801 1.00 98.19 112 VAL A N 1
ATOM 820 C CA . VAL A 1 112 ? -16.475 0.619 24.821 1.00 98.19 112 VAL A CA 1
ATOM 821 C C . VAL A 1 112 ? -17.962 0.735 25.166 1.00 98.19 112 VAL A C 1
ATOM 823 O O . VAL A 1 112 ? -18.302 0.877 26.340 1.00 98.19 112 VAL A O 1
ATOM 826 N N . GLN A 1 113 ? -18.854 0.663 24.176 1.00 98.06 113 GLN A N 1
ATOM 827 C CA . GLN A 1 113 ? -20.303 0.696 24.403 1.00 98.06 113 GLN A CA 1
ATOM 828 C C . GLN A 1 113 ? -20.771 -0.507 25.232 1.00 98.06 113 GLN A C 1
ATOM 830 O O . GLN A 1 113 ? -21.445 -0.315 26.243 1.00 98.06 113 GLN A O 1
ATOM 835 N N . GLU A 1 114 ? -20.334 -1.717 24.880 1.00 97.94 114 GLU A N 1
ATOM 836 C CA . GLU A 1 114 ? -20.635 -2.947 25.626 1.00 97.94 114 GLU A CA 1
ATOM 837 C C . GLU A 1 114 ? -20.105 -2.889 27.067 1.00 97.94 114 GLU A C 1
ATOM 839 O O . GLU A 1 114 ? -20.786 -3.294 28.015 1.00 97.94 114 GLU A O 1
ATOM 844 N N . SER A 1 115 ? -18.914 -2.314 27.263 1.00 97.19 115 SER A N 1
ATOM 845 C CA . SER A 1 115 ? -18.349 -2.090 28.598 1.00 97.19 115 SER A CA 1
ATOM 846 C C . SER A 1 115 ? -19.216 -1.135 29.429 1.00 97.19 115 SER A C 1
ATOM 848 O O . SER A 1 115 ? -19.480 -1.398 30.603 1.00 97.19 115 SER A O 1
ATOM 850 N N . ILE A 1 116 ? -19.707 -0.043 28.831 1.00 97.69 116 ILE A N 1
ATOM 851 C CA . ILE A 1 116 ? -20.604 0.911 29.504 1.00 97.69 116 ILE A CA 1
ATOM 852 C C . ILE A 1 116 ? -21.931 0.243 29.886 1.00 97.69 116 ILE A C 1
ATOM 854 O O . ILE A 1 116 ? -22.427 0.456 30.993 1.00 97.69 116 ILE A O 1
ATOM 858 N N . GLU A 1 117 ? -22.519 -0.551 28.993 1.00 96.94 117 GLU A N 1
ATOM 859 C CA . GLU A 1 117 ? -23.770 -1.269 29.257 1.00 96.94 117 GLU A CA 1
ATOM 860 C C . GLU A 1 117 ? -23.613 -2.306 30.370 1.00 96.94 117 GLU A C 1
ATOM 862 O O . GLU A 1 117 ? -24.455 -2.377 31.268 1.00 96.94 117 GLU A O 1
ATOM 867 N N . THR A 1 118 ? -22.498 -3.038 30.369 1.00 97.12 118 THR A N 1
ATOM 868 C CA . THR A 1 118 ? -22.158 -3.994 31.429 1.00 97.12 118 THR A CA 1
ATOM 869 C C . THR A 1 118 ? -22.076 -3.294 32.784 1.00 97.12 118 THR A C 1
ATOM 871 O O . THR A 1 118 ? -22.744 -3.709 33.732 1.00 97.12 118 THR A O 1
ATOM 874 N N . LEU A 1 119 ? -21.345 -2.176 32.866 1.00 96.06 119 LEU A N 1
ATOM 875 C CA . LEU A 1 119 ? -21.224 -1.390 34.097 1.00 96.06 119 LEU A CA 1
ATOM 876 C C . LEU A 1 119 ? -22.579 -0.854 34.583 1.00 96.06 119 LEU A C 1
ATOM 878 O O . LEU A 1 119 ? -22.861 -0.887 35.780 1.00 96.06 119 LEU A O 1
ATOM 882 N N . ARG A 1 120 ? -23.447 -0.386 33.676 1.00 94.81 120 ARG A N 1
ATOM 883 C CA . ARG A 1 120 ? -24.807 0.059 34.032 1.00 94.81 120 ARG A CA 1
ATOM 884 C C . ARG A 1 120 ? -25.647 -1.086 34.595 1.00 94.81 120 ARG A C 1
ATOM 886 O O . ARG A 1 120 ? -26.269 -0.920 35.640 1.00 94.81 120 ARG A O 1
ATOM 893 N N . GLY A 1 121 ? -25.614 -2.254 33.956 1.00 95.94 121 GLY A N 1
ATOM 894 C CA . GLY A 1 121 ? -26.330 -3.437 34.434 1.00 95.94 121 GLY A CA 1
ATOM 895 C C . GLY A 1 121 ? -25.836 -3.931 35.798 1.00 95.94 121 GLY A C 1
ATOM 896 O O . GLY A 1 121 ? -26.630 -4.414 36.605 1.00 95.94 121 GLY A O 1
ATOM 897 N N . GLU A 1 122 ? -24.542 -3.794 36.091 1.00 94.19 122 GLU A N 1
ATOM 898 C CA . GLU A 1 122 ? -23.996 -4.095 37.418 1.00 94.19 122 GLU A CA 1
ATOM 899 C C . GLU A 1 122 ? -24.494 -3.128 38.496 1.00 94.19 122 GLU A C 1
ATOM 901 O O . GLU A 1 122 ? -24.764 -3.569 39.613 1.00 94.19 122 GLU A O 1
ATOM 906 N N . LEU A 1 123 ? -24.635 -1.835 38.187 1.00 93.88 123 LEU A N 1
ATOM 907 C CA . LEU A 1 123 ? -25.181 -0.849 39.125 1.00 93.88 123 LEU A CA 1
ATOM 908 C C . LEU A 1 123 ? -26.650 -1.138 39.462 1.00 93.88 123 LEU A C 1
ATOM 910 O O . LEU A 1 123 ? -27.014 -1.085 40.634 1.00 93.88 123 LEU A O 1
ATOM 914 N N . ASP A 1 124 ? -27.457 -1.525 38.473 1.00 92.75 124 ASP A N 1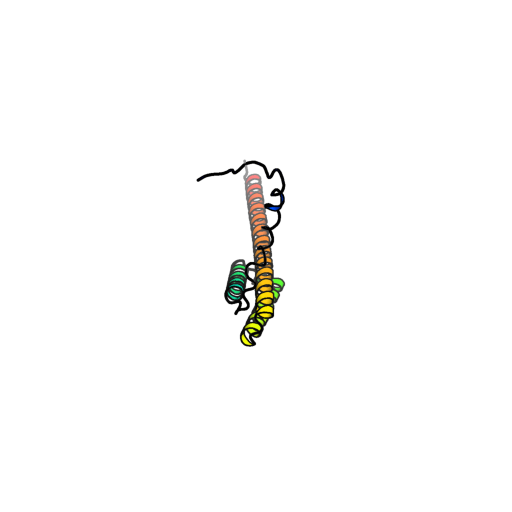
ATOM 915 C CA . ASP A 1 124 ? -28.879 -1.845 38.669 1.00 92.75 124 ASP A CA 1
ATOM 916 C C . ASP A 1 124 ? -29.106 -3.142 39.467 1.00 92.75 124 ASP A C 1
ATOM 918 O O . ASP A 1 124 ? -30.138 -3.308 40.119 1.00 92.75 124 ASP A O 1
ATOM 922 N N . ARG A 1 125 ? -28.149 -4.079 39.437 1.00 88.38 125 ARG A N 1
ATOM 923 C CA . ARG A 1 125 ? -28.231 -5.364 40.156 1.00 88.38 125 ARG A CA 1
ATOM 924 C C . ARG A 1 125 ? -27.761 -5.300 41.608 1.00 88.38 125 ARG A C 1
ATOM 926 O O . ARG A 1 125 ? -27.996 -6.259 42.344 1.00 88.38 125 ARG A O 1
ATOM 933 N N . ARG A 1 126 ? -27.079 -4.231 42.035 1.00 78.94 126 ARG A N 1
ATOM 934 C CA . ARG A 1 126 ? -26.613 -4.106 43.426 1.00 78.94 126 ARG A CA 1
ATOM 935 C C . ARG A 1 126 ? -27.816 -3.844 44.349 1.00 78.94 126 ARG A C 1
ATOM 937 O O . ARG A 1 126 ? -28.475 -2.819 44.183 1.00 78.94 126 ARG A O 1
ATOM 944 N N . PRO A 1 127 ? -28.129 -4.740 45.309 1.00 69.75 127 PRO A N 1
ATOM 945 C CA . PRO A 1 127 ? -29.196 -4.490 46.274 1.00 69.75 127 PRO A CA 1
ATOM 946 C C . PRO A 1 127 ? -28.831 -3.296 47.171 1.00 69.75 127 PRO A C 1
ATOM 948 O O . PRO A 1 127 ? -27.654 -3.090 47.472 1.00 69.75 127 PRO A O 1
ATOM 951 N N . LYS A 1 128 ? -29.850 -2.512 47.549 1.00 60.53 128 LYS A N 1
ATOM 952 C CA . LYS A 1 128 ? -29.724 -1.372 48.473 1.00 60.53 128 LYS A CA 1
ATOM 953 C C . LYS A 1 128 ? -29.244 -1.800 49.853 1.00 60.53 128 LYS A C 1
ATOM 955 O O . LYS A 1 128 ? -29.719 -2.857 50.326 1.00 60.53 128 LYS A O 1
#

Secondary structure (DSSP, 8-state):
---------S--GGGSSSS------S----S--HHHHHHHHHHHHHHHHTTHHHH-HHHHHHHHHHHHHHHHHHHTT-HHHHHHHHHHHHHHHHHHHHHHHHHHHHHHHHHHHHHHHHHHHHHHHS--

Sequence (128 aa):
MSLSVSKYRPLTVAASVLAVLFVTGCASKMGPPVAELSSAQSSLSQAESAGARTHAPLELLTAREKLSQAEAAMRSEDFERAKVLAEQAAVDARLAEARARTVRSQRAVTEVQESIETLRGELDRRPK

Radius of gyration: 30.91 Å; chains: 1; bounding box: 62×77×75 Å

pLDDT: mean 86.34, std 19.6, range [37.56, 98.88]